Protein AF-A0A2D9Q996-F1 (afdb_monomer_lite)

Radius of gyration: 16.15 Å; chains: 1; bounding box: 26×33×40 Å

Structure (mmCIF, N/CA/C/O backbone):
data_AF-A0A2D9Q996-F1
#
_entry.id   AF-A0A2D9Q996-F1
#
loop_
_atom_site.group_PDB
_atom_site.id
_atom_site.type_symbol
_atom_site.label_atom_id
_atom_site.label_alt_id
_atom_site.label_comp_id
_atom_site.label_asym_id
_atom_site.label_entity_id
_atom_site.label_seq_id
_atom_site.pdbx_PDB_ins_code
_atom_site.Cartn_x
_atom_site.Cartn_y
_atom_site.Cartn_z
_atom_site.occupancy
_atom_site.B_iso_or_equiv
_atom_site.auth_seq_id
_atom_site.auth_comp_id
_atom_site.auth_asym_id
_atom_site.auth_atom_id
_atom_site.pdbx_PDB_model_num
ATOM 1 N N . MET A 1 1 ? 5.679 -23.590 -19.189 1.00 37.38 1 MET A N 1
ATOM 2 C CA . MET A 1 1 ? 5.807 -22.165 -19.543 1.00 37.38 1 MET A CA 1
ATOM 3 C C . MET A 1 1 ? 6.572 -21.560 -18.390 1.00 37.38 1 MET A C 1
ATOM 5 O O . MET A 1 1 ? 6.082 -21.657 -17.275 1.00 37.38 1 MET A O 1
ATOM 9 N N . ASP A 1 2 ? 7.815 -21.156 -18.628 1.00 44.47 2 ASP A N 1
ATOM 10 C CA . ASP A 1 2 ? 8.730 -20.713 -17.574 1.00 44.47 2 ASP A CA 1
ATOM 11 C C . ASP A 1 2 ? 8.261 -19.339 -17.079 1.00 44.47 2 ASP A C 1
ATOM 13 O O . ASP A 1 2 ? 8.165 -18.395 -17.869 1.00 44.47 2 ASP A O 1
ATOM 17 N N . GLU A 1 3 ? 7.855 -19.248 -15.815 1.00 46.22 3 GLU A N 1
ATOM 18 C CA . GLU A 1 3 ? 7.422 -17.993 -15.207 1.00 46.22 3 GLU A CA 1
ATOM 19 C C . GLU A 1 3 ? 8.672 -17.127 -15.040 1.00 46.22 3 GLU A C 1
ATOM 21 O O . GLU A 1 3 ? 9.459 -17.294 -14.114 1.00 46.22 3 GLU A O 1
ATOM 26 N N . THR A 1 4 ? 8.925 -16.253 -16.014 1.00 58.66 4 THR A N 1
ATOM 27 C CA . THR A 1 4 ? 10.070 -15.346 -15.956 1.00 58.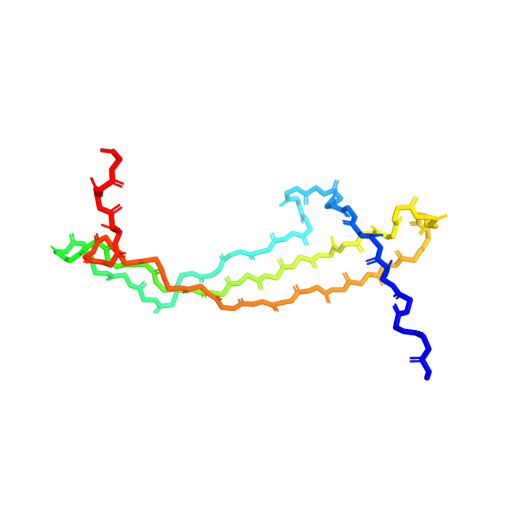66 4 THR A CA 1
ATOM 28 C C . THR A 1 4 ? 9.836 -14.384 -14.796 1.00 58.66 4 THR A C 1
ATOM 30 O O . THR A 1 4 ? 9.004 -13.481 -14.886 1.00 58.66 4 THR A O 1
ATOM 33 N N . THR A 1 5 ? 10.537 -14.595 -13.686 1.00 60.19 5 THR A N 1
ATOM 34 C CA . THR A 1 5 ? 10.468 -13.721 -12.515 1.00 60.19 5 THR A CA 1
ATOM 35 C C . THR A 1 5 ? 11.062 -12.361 -12.871 1.00 60.19 5 THR A C 1
ATOM 37 O O . THR A 1 5 ? 12.278 -12.175 -12.867 1.00 60.19 5 THR A O 1
ATOM 40 N N . TYR A 1 6 ? 10.208 -11.398 -13.211 1.00 65.62 6 TYR A N 1
ATOM 41 C CA . TYR A 1 6 ? 10.627 -10.021 -13.453 1.00 65.62 6 TYR A CA 1
ATOM 42 C C . TYR A 1 6 ? 10.888 -9.316 -12.121 1.00 65.62 6 TYR A C 1
ATOM 44 O O . TYR A 1 6 ? 10.000 -9.204 -11.274 1.00 65.62 6 TYR A O 1
ATOM 52 N N . THR A 1 7 ? 12.111 -8.825 -11.942 1.00 74.31 7 THR A N 1
ATOM 53 C CA . THR A 1 7 ? 12.507 -8.034 -10.777 1.00 74.31 7 THR A CA 1
ATOM 54 C C . THR A 1 7 ? 12.252 -6.552 -11.038 1.00 74.31 7 THR A C 1
ATOM 56 O O . THR A 1 7 ? 12.652 -5.999 -12.065 1.00 74.31 7 THR A O 1
ATOM 59 N N . TYR A 1 8 ? 11.580 -5.896 -10.095 1.00 74.62 8 TYR A N 1
ATOM 60 C CA . TYR A 1 8 ? 11.243 -4.479 -10.173 1.00 74.62 8 TYR A CA 1
ATOM 61 C C . TYR A 1 8 ? 11.774 -3.737 -8.949 1.00 74.62 8 TYR A C 1
ATOM 63 O O . TYR A 1 8 ? 11.710 -4.254 -7.834 1.00 74.62 8 TYR A O 1
ATOM 71 N N . SER A 1 9 ? 12.240 -2.509 -9.160 1.00 71.75 9 SER A N 1
ATOM 72 C CA . SER A 1 9 ? 12.687 -1.604 -8.104 1.00 71.75 9 SER A CA 1
ATOM 73 C C . SER A 1 9 ? 11.758 -0.405 -7.981 1.00 71.75 9 SER A C 1
ATOM 75 O O . SER A 1 9 ? 11.183 0.086 -8.957 1.00 71.75 9 SER A O 1
ATOM 77 N N . PHE A 1 10 ? 11.627 0.070 -6.748 1.00 68.81 10 PHE A N 1
ATOM 78 C CA . PHE A 1 10 ? 10.894 1.281 -6.420 1.00 68.81 10 PHE A CA 1
ATOM 79 C C . PHE A 1 10 ? 11.629 2.526 -6.931 1.00 68.81 10 PHE A C 1
ATOM 81 O O . PHE A 1 10 ? 12.843 2.637 -6.772 1.00 68.81 10 PHE A O 1
ATOM 88 N N . ILE A 1 11 ? 10.889 3.457 -7.538 1.00 63.91 11 ILE A N 1
ATOM 89 C CA . ILE A 1 11 ? 11.462 4.635 -8.205 1.00 63.91 11 ILE A CA 1
ATOM 90 C C . ILE A 1 11 ? 11.681 5.783 -7.209 1.00 63.91 11 ILE A C 1
ATOM 92 O O . ILE A 1 11 ? 12.777 6.333 -7.146 1.00 63.91 11 ILE A O 1
ATOM 96 N N . SER A 1 12 ? 10.644 6.164 -6.448 1.00 61.34 12 SER A N 1
ATOM 97 C CA . SER A 1 12 ? 10.697 7.197 -5.398 1.00 61.34 12 SER A CA 1
ATOM 98 C C . SER A 1 12 ? 9.366 7.323 -4.639 1.00 61.34 12 SER A C 1
ATOM 100 O O . SER A 1 12 ? 8.306 6.960 -5.156 1.00 61.34 12 SER A O 1
ATOM 102 N N . SER A 1 13 ? 9.405 7.905 -3.430 1.00 58.22 13 SER A N 1
ATOM 103 C CA . SER A 1 13 ? 8.227 8.215 -2.593 1.00 58.22 13 SER A CA 1
ATOM 104 C C . SER A 1 13 ? 7.212 9.150 -3.250 1.00 58.22 13 SER A C 1
ATOM 106 O O . SER A 1 13 ? 6.076 9.214 -2.795 1.00 58.22 13 SER A O 1
ATOM 108 N N . SER A 1 14 ? 7.587 9.836 -4.331 1.00 61.69 14 SER A N 1
ATOM 109 C CA . SER A 1 14 ? 6.705 10.735 -5.079 1.00 61.69 14 SER A CA 1
ATOM 110 C C . SER A 1 14 ? 5.727 10.006 -6.009 1.00 61.69 14 SER A C 1
ATOM 112 O O . SER A 1 14 ? 4.759 10.617 -6.450 1.00 61.69 14 SER A O 1
ATOM 114 N N . ASN A 1 15 ? 5.967 8.724 -6.311 1.00 70.19 15 ASN A N 1
ATOM 115 C CA . ASN A 1 15 ? 5.178 7.938 -7.272 1.00 70.19 15 ASN A CA 1
ATOM 116 C C . ASN A 1 15 ? 4.328 6.842 -6.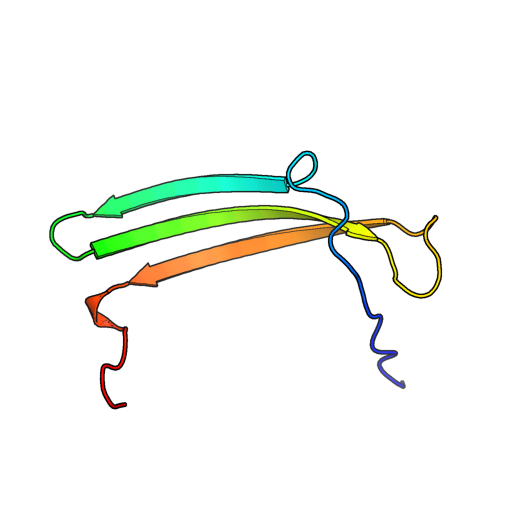611 1.00 70.19 15 ASN A C 1
ATOM 118 O O . ASN A 1 15 ? 3.839 5.939 -7.295 1.00 70.19 15 ASN A O 1
ATOM 122 N N . GLY A 1 16 ? 4.187 6.886 -5.286 1.00 82.75 16 GLY A N 1
ATOM 123 C CA . GLY A 1 16 ? 3.352 5.959 -4.538 1.00 82.75 16 GLY A CA 1
ATOM 124 C C . GLY A 1 16 ? 2.381 6.680 -3.617 1.00 82.75 16 GLY A C 1
ATOM 125 O O . GLY A 1 16 ? 2.658 7.776 -3.135 1.00 82.75 16 GLY A O 1
ATOM 126 N N . THR A 1 17 ? 1.237 6.054 -3.371 1.00 89.38 17 THR A N 1
ATOM 127 C CA . THR A 1 17 ? 0.226 6.528 -2.429 1.00 89.38 17 THR A CA 1
ATOM 128 C C . THR A 1 17 ? -0.087 5.438 -1.419 1.00 89.38 17 THR A C 1
ATOM 130 O O . THR A 1 17 ? -0.058 4.248 -1.734 1.00 89.38 17 THR A O 1
ATOM 133 N N . ILE A 1 18 ? -0.383 5.862 -0.194 1.00 92.94 18 ILE A N 1
ATOM 134 C CA . ILE A 1 18 ? -0.948 5.019 0.854 1.00 92.94 18 ILE A CA 1
ATOM 135 C C . ILE A 1 18 ? -2.239 5.687 1.301 1.00 92.94 18 ILE A C 1
ATOM 137 O O . ILE A 1 18 ? -2.243 6.875 1.620 1.00 92.94 18 ILE A O 1
A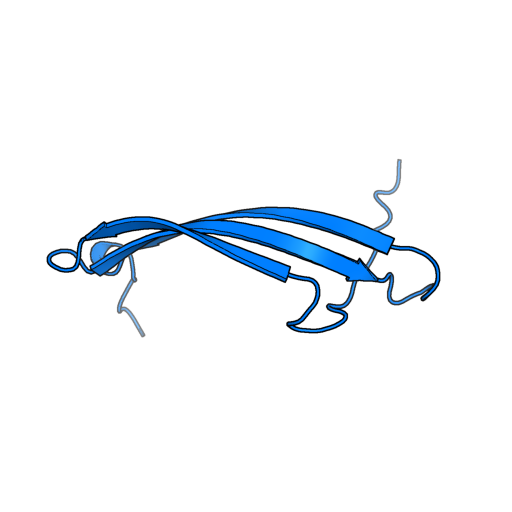TOM 141 N N . GLU A 1 19 ? -3.317 4.918 1.334 1.00 95.19 19 GLU A N 1
ATOM 142 C CA . GLU A 1 19 ? -4.609 5.349 1.848 1.00 95.19 19 GLU A CA 1
ATOM 143 C C . GLU A 1 19 ? -4.978 4.482 3.048 1.00 95.19 19 GLU A C 1
ATOM 145 O O . GLU A 1 19 ? -5.031 3.257 2.940 1.00 95.19 19 GLU A O 1
ATOM 150 N N . ILE A 1 20 ? -5.224 5.119 4.195 1.00 94.88 20 ILE A N 1
ATOM 151 C CA . ILE A 1 20 ? -5.740 4.440 5.384 1.00 94.88 20 ILE A CA 1
ATOM 152 C C . ILE A 1 20 ? -7.259 4.418 5.285 1.00 94.88 20 ILE A C 1
ATOM 154 O O . ILE A 1 20 ? -7.897 5.466 5.344 1.00 94.88 20 ILE A O 1
ATOM 158 N N . THR A 1 21 ? -7.827 3.226 5.143 1.00 93.69 21 THR A N 1
ATOM 159 C CA . THR A 1 21 ? -9.277 3.029 5.021 1.00 93.69 21 THR A CA 1
ATOM 160 C C . THR A 1 21 ? -9.928 2.713 6.362 1.00 93.69 21 THR A C 1
ATOM 162 O O . THR A 1 21 ? -11.115 2.966 6.538 1.00 93.69 21 THR A O 1
ATOM 165 N N . GLU A 1 22 ? -9.162 2.179 7.317 1.00 93.81 22 GLU A N 1
ATOM 166 C CA . GLU A 1 22 ? -9.629 1.900 8.675 1.00 93.81 22 GLU A CA 1
ATOM 167 C C . GLU A 1 22 ? -8.487 2.064 9.683 1.00 93.81 22 GLU A C 1
ATOM 169 O O . GLU A 1 22 ? -7.344 1.674 9.427 1.00 93.81 22 GLU A O 1
ATOM 174 N N . TYR A 1 23 ? -8.803 2.634 10.844 1.00 92.00 23 TYR A N 1
ATOM 175 C CA . TYR A 1 23 ? -7.870 2.799 11.950 1.00 92.00 23 TYR A CA 1
ATOM 176 C C . TYR A 1 23 ? -8.590 2.571 13.278 1.00 92.00 23 TYR A C 1
ATOM 178 O O . TYR A 1 23 ? -9.564 3.261 13.581 1.00 92.00 23 TYR A O 1
ATOM 186 N N . ASP A 1 24 ? -8.068 1.648 14.082 1.00 91.44 24 ASP A N 1
ATOM 187 C CA . ASP A 1 24 ? -8.505 1.423 15.458 1.00 91.44 24 ASP A CA 1
ATOM 188 C C . ASP A 1 24 ? -7.295 1.518 16.392 1.00 91.44 24 ASP A C 1
ATOM 190 O O . ASP A 1 24 ? -6.424 0.643 16.432 1.00 91.44 24 ASP A O 1
ATOM 194 N N . SER A 1 25 ? -7.229 2.606 17.157 1.00 88.25 25 SER A N 1
ATOM 195 C CA . SER A 1 25 ? -6.139 2.859 18.100 1.00 88.25 25 SER A CA 1
ATOM 196 C C . SER A 1 25 ? -6.191 1.975 19.347 1.00 88.25 25 SER A C 1
ATOM 198 O O . SER A 1 25 ? -5.149 1.753 19.965 1.00 88.25 25 SER A O 1
ATOM 200 N N . GLY A 1 26 ? -7.368 1.459 19.715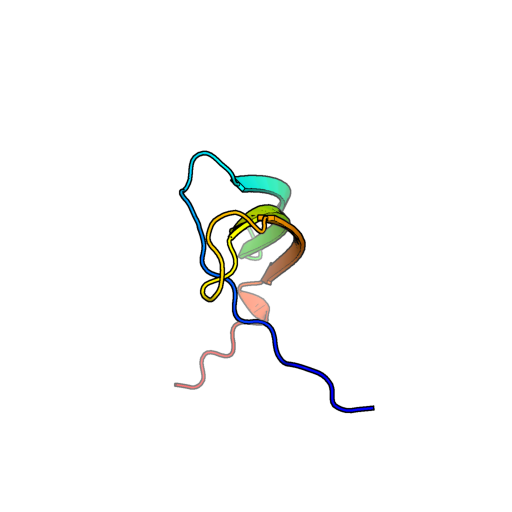 1.00 88.38 26 GLY A N 1
ATOM 201 C CA . GLY A 1 26 ? -7.557 0.598 20.881 1.00 88.38 26 GLY A CA 1
ATOM 202 C C . GLY A 1 26 ? -6.952 -0.786 20.670 1.00 88.38 26 GLY A C 1
ATOM 203 O O . GLY A 1 26 ? -6.321 -1.329 21.577 1.00 88.38 26 GLY A O 1
ATOM 204 N N . TYR A 1 27 ? -7.078 -1.317 19.454 1.00 83.94 27 TYR A N 1
ATOM 205 C CA . TYR A 1 27 ? -6.498 -2.608 19.069 1.00 83.94 27 TYR A CA 1
ATOM 206 C C . TYR A 1 27 ? -5.180 -2.488 18.294 1.00 83.94 27 TYR A C 1
ATOM 208 O O . TYR A 1 27 ? -4.504 -3.491 18.069 1.00 83.94 27 TYR A O 1
ATOM 216 N N . GLY A 1 28 ? -4.775 -1.272 17.914 1.00 87.88 28 GLY A N 1
ATOM 217 C CA . GLY A 1 28 ? -3.588 -1.050 17.090 1.00 87.88 28 GLY A CA 1
ATOM 218 C C . GLY A 1 28 ? -3.754 -1.640 15.689 1.00 87.88 28 GLY A C 1
ATOM 219 O O . GLY A 1 28 ? -2.842 -2.308 15.197 1.00 87.88 28 GLY A O 1
ATOM 220 N N . ILE A 1 29 ? -4.927 -1.431 15.088 1.00 91.12 29 ILE A N 1
ATOM 221 C CA . ILE A 1 29 ? -5.268 -1.878 13.736 1.00 91.12 29 ILE A CA 1
ATOM 222 C C . ILE A 1 29 ? -5.124 -0.706 12.767 1.00 91.12 29 ILE A C 1
ATOM 224 O O . ILE A 1 29 ? -5.608 0.398 13.025 1.00 91.12 29 ILE A O 1
ATOM 228 N N . LEU A 1 30 ? -4.472 -0.963 11.637 1.00 94.81 30 LEU A N 1
ATOM 229 C CA . LEU A 1 30 ? -4.347 -0.055 10.509 1.00 94.81 30 LEU A CA 1
ATOM 230 C C . LEU A 1 30 ? -4.590 -0.840 9.218 1.00 94.81 30 LEU A C 1
ATOM 232 O O . LEU A 1 30 ? -3.760 -1.656 8.809 1.00 94.81 30 LEU A O 1
ATOM 236 N N . VAL A 1 31 ? -5.724 -0.588 8.575 1.00 94.19 31 VAL A N 1
ATOM 237 C CA . VAL A 1 31 ? -6.075 -1.184 7.283 1.00 94.19 31 VAL A CA 1
ATOM 238 C C . VAL A 1 31 ? -5.978 -0.112 6.218 1.00 94.19 31 VAL A C 1
ATOM 240 O O . VAL A 1 31 ? -6.391 1.033 6.419 1.00 94.19 31 VAL A O 1
ATOM 243 N N . GLY A 1 32 ? -5.436 -0.478 5.069 1.00 96.44 32 GLY A N 1
ATOM 244 C CA . GLY A 1 32 ? -5.322 0.458 3.974 1.00 96.44 32 GLY A CA 1
ATOM 245 C C . GLY A 1 32 ? -4.955 -0.192 2.663 1.00 96.44 32 GLY A C 1
ATOM 246 O O . GLY A 1 32 ? -4.817 -1.412 2.543 1.00 96.44 32 GLY A O 1
ATOM 247 N N . THR A 1 33 ? -4.783 0.663 1.667 1.00 96.44 33 THR A N 1
ATOM 248 C CA . THR A 1 33 ? -4.283 0.280 0.354 1.00 96.44 33 THR A CA 1
ATOM 249 C C . THR A 1 33 ? -3.026 1.065 0.023 1.00 96.44 33 THR A C 1
ATOM 251 O O . THR A 1 33 ? -2.776 2.146 0.562 1.00 96.44 33 THR A O 1
ATOM 254 N N . PHE A 1 34 ? -2.208 0.499 -0.854 1.00 93.69 34 PHE A N 1
ATOM 255 C CA . PHE A 1 34 ? -1.084 1.189 -1.454 1.00 93.69 34 PHE A CA 1
ATOM 256 C C . PHE A 1 34 ? -1.151 1.078 -2.973 1.00 93.69 34 PHE A C 1
ATOM 258 O O . PHE A 1 34 ? -1.646 0.092 -3.526 1.00 93.69 34 PHE A O 1
ATOM 265 N N . SER A 1 35 ? -0.596 2.081 -3.637 1.00 91.81 35 SER A N 1
ATOM 266 C CA . SER A 1 35 ? -0.297 2.081 -5.064 1.00 91.81 35 SER A CA 1
ATOM 267 C C . SER A 1 35 ? 1.124 2.588 -5.259 1.00 91.81 35 SER A C 1
ATOM 269 O O . SER A 1 35 ? 1.547 3.498 -4.551 1.00 91.81 35 SER A O 1
ATOM 271 N N . ALA A 1 36 ? 1.877 2.008 -6.188 1.00 89.69 36 ALA A N 1
ATOM 272 C CA . ALA A 1 36 ? 3.210 2.485 -6.540 1.00 89.69 36 ALA A CA 1
ATOM 273 C C . ALA A 1 36 ? 3.540 2.186 -8.003 1.00 89.69 36 ALA A C 1
ATOM 275 O O . ALA A 1 36 ? 3.254 1.098 -8.505 1.00 89.69 36 ALA A O 1
ATOM 276 N N . GLU A 1 37 ? 4.189 3.130 -8.684 1.00 89.69 37 GLU A N 1
ATOM 277 C CA . GLU A 1 37 ? 4.861 2.854 -9.955 1.00 89.69 37 GLU A CA 1
ATOM 278 C C . GLU A 1 37 ? 6.244 2.238 -9.692 1.00 89.69 37 GLU A C 1
ATOM 280 O O . GLU A 1 37 ? 7.096 2.817 -9.016 1.00 89.69 37 GLU A O 1
ATOM 285 N N . MET A 1 38 ? 6.463 1.054 -10.251 1.00 86.69 38 MET A N 1
ATOM 286 C CA . MET A 1 38 ? 7.716 0.316 -10.207 1.00 86.69 38 MET A CA 1
ATOM 287 C C . MET A 1 38 ? 8.398 0.375 -11.572 1.00 86.69 38 MET A C 1
ATOM 289 O O . MET A 1 38 ? 7.731 0.389 -12.610 1.00 86.69 38 MET A O 1
ATOM 293 N N . VAL A 1 39 ? 9.727 0.348 -11.581 1.00 87.12 39 VAL A N 1
ATOM 294 C CA . VAL A 1 39 ? 10.536 0.252 -12.803 1.00 87.12 39 VAL A CA 1
ATOM 295 C C . VAL A 1 39 ? 11.261 -1.085 -12.828 1.00 87.12 39 VAL A C 1
ATOM 297 O O . VAL A 1 39 ? 11.741 -1.565 -11.800 1.00 87.12 39 VAL A O 1
ATOM 300 N N . SER A 1 40 ? 11.314 -1.714 -14.000 1.00 82.19 40 SER A N 1
ATOM 301 C CA . SER A 1 40 ? 12.084 -2.944 -14.193 1.00 82.19 40 SER A CA 1
ATOM 302 C C . SER A 1 40 ? 13.564 -2.689 -13.922 1.00 82.19 40 SER A C 1
ATOM 304 O O . SER A 1 40 ? 14.140 -1.710 -14.395 1.00 82.19 40 SER A O 1
ATOM 306 N N . THR A 1 41 ? 14.213 -3.599 -13.198 1.00 82.81 41 THR A N 1
ATOM 307 C CA . THR A 1 41 ? 15.663 -3.504 -12.973 1.00 82.81 41 THR A CA 1
ATOM 308 C C . THR A 1 41 ? 16.473 -3.861 -14.217 1.00 82.81 41 THR A C 1
ATOM 310 O O . THR A 1 41 ? 17.645 -3.509 -14.294 1.00 82.81 41 THR A O 1
ATOM 313 N N . ALA A 1 42 ? 15.869 -4.574 -15.173 1.00 87.06 42 ALA A N 1
ATOM 314 C CA . ALA A 1 42 ? 16.508 -4.964 -16.427 1.00 87.06 42 ALA A CA 1
ATOM 315 C C . ALA A 1 42 ? 16.348 -3.901 -17.530 1.00 87.06 42 ALA A C 1
ATOM 317 O O . ALA A 1 42 ? 17.204 -3.808 -18.405 1.00 87.06 42 ALA A O 1
ATOM 318 N N . ASP A 1 43 ? 15.274 -3.103 -17.485 1.00 84.50 43 ASP A N 1
ATOM 319 C CA . ASP A 1 43 ? 15.000 -2.032 -18.450 1.00 84.50 43 ASP A CA 1
ATOM 320 C C . ASP A 1 43 ? 14.279 -0.848 -17.771 1.00 84.50 43 ASP A C 1
ATOM 322 O O . ASP A 1 43 ? 13.074 -0.930 -17.511 1.00 84.50 43 ASP A O 1
ATOM 326 N N . PRO A 1 44 ? 14.975 0.279 -17.523 1.00 83.50 44 PRO A N 1
ATOM 327 C CA . PRO A 1 44 ? 14.399 1.445 -16.858 1.00 83.50 44 PRO A CA 1
ATOM 328 C C . PRO A 1 44 ? 13.232 2.124 -17.590 1.00 83.50 44 PRO A C 1
ATOM 330 O O . PRO A 1 44 ? 12.533 2.948 -16.996 1.00 83.50 44 PRO A O 1
ATOM 333 N N . THR A 1 45 ? 13.022 1.820 -18.874 1.00 87.12 45 THR A N 1
ATOM 334 C CA . THR A 1 45 ? 11.894 2.346 -19.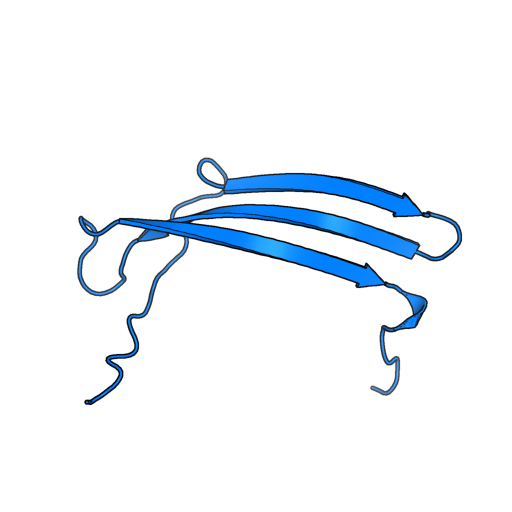656 1.00 87.12 45 THR A CA 1
ATOM 335 C C . THR A 1 45 ? 10.597 1.580 -19.393 1.00 87.12 45 THR A C 1
ATOM 337 O O . THR A 1 45 ? 9.506 2.118 -19.596 1.00 87.12 45 THR A O 1
ATOM 340 N N . VAL A 1 46 ? 10.699 0.347 -18.884 1.00 86.06 46 VAL A N 1
ATOM 341 C CA . VAL A 1 46 ? 9.554 -0.498 -18.549 1.00 86.06 46 VAL A CA 1
ATOM 342 C C . VAL A 1 46 ? 9.047 -0.146 -17.155 1.00 86.06 46 VAL A C 1
ATOM 344 O O . VAL A 1 46 ? 9.713 -0.375 -16.142 1.00 86.06 46 VAL A O 1
ATOM 347 N N . LYS A 1 47 ? 7.816 0.365 -17.117 1.00 86.94 47 LYS A N 1
ATOM 348 C CA . LYS A 1 47 ? 7.102 0.767 -15.903 1.00 86.94 47 LYS A CA 1
ATOM 349 C C . LYS A 1 47 ? 5.911 -0.146 -15.644 1.00 86.94 47 LYS A C 1
ATOM 351 O O . LYS A 1 47 ? 5.252 -0.595 -16.581 1.00 86.94 47 LYS A O 1
ATOM 356 N N . LYS A 1 48 ? 5.609 -0.394 -14.371 1.00 87.75 48 LYS A N 1
ATOM 357 C CA . LYS A 1 48 ? 4.429 -1.152 -13.945 1.00 87.75 48 LYS A CA 1
ATOM 358 C C . LYS A 1 48 ? 3.859 -0.571 -12.661 1.00 87.75 48 LYS A C 1
ATOM 360 O O . LYS A 1 48 ? 4.581 -0.415 -11.684 1.00 87.75 48 LYS A O 1
ATOM 365 N N . THR A 1 49 ? 2.558 -0.319 -12.634 1.00 88.94 49 THR A N 1
ATOM 366 C CA . THR A 1 49 ? 1.860 0.021 -11.391 1.00 88.94 49 THR A CA 1
ATOM 367 C C . THR A 1 49 ? 1.552 -1.250 -10.610 1.00 88.94 49 THR A C 1
ATOM 369 O O . THR A 1 49 ? 1.017 -2.212 -11.165 1.00 88.94 49 THR A O 1
ATOM 372 N N . ILE A 1 50 ? 1.885 -1.253 -9.323 1.00 89.25 50 ILE A N 1
ATOM 373 C CA . ILE A 1 50 ? 1.440 -2.263 -8.366 1.00 89.25 50 ILE A CA 1
ATOM 374 C C . ILE A 1 50 ? 0.461 -1.627 -7.391 1.00 89.25 50 ILE A C 1
ATOM 376 O O . ILE A 1 50 ? 0.633 -0.482 -6.980 1.00 89.25 50 ILE A O 1
ATOM 380 N N . THR A 1 51 ? -0.553 -2.391 -7.011 1.00 93.19 51 THR A N 1
ATOM 381 C CA . THR A 1 51 ? -1.513 -2.015 -5.978 1.00 93.19 51 THR A CA 1
ATOM 382 C C . THR A 1 51 ? -1.680 -3.176 -5.020 1.00 93.19 51 THR A C 1
ATOM 384 O O . THR A 1 51 ? -1.660 -4.333 -5.445 1.00 93.19 51 THR A O 1
ATOM 387 N N . GLY A 1 52 ? -1.894 -2.887 -3.746 1.00 94.06 52 GLY A N 1
ATOM 388 C CA . GLY A 1 52 ? -2.185 -3.917 -2.761 1.00 94.06 52 GLY A CA 1
ATOM 389 C C . GLY A 1 52 ? -2.937 -3.365 -1.567 1.00 94.06 52 GLY A C 1
ATOM 390 O O . GLY A 1 52 ? -2.998 -2.157 -1.356 1.00 94.06 52 GLY A O 1
ATOM 391 N N . ALA A 1 53 ? -3.517 -4.271 -0.790 1.00 95.88 53 ALA A N 1
ATOM 392 C CA . ALA A 1 53 ? -4.106 -3.960 0.501 1.00 95.88 53 ALA A CA 1
ATOM 393 C C . ALA A 1 53 ? -3.170 -4.434 1.615 1.00 95.88 53 ALA A C 1
ATOM 395 O O . ALA A 1 53 ? -2.458 -5.427 1.455 1.00 95.88 53 ALA A O 1
ATOM 396 N N . PHE A 1 54 ? -3.192 -3.743 2.747 1.00 92.88 54 PHE A N 1
ATOM 397 C CA . PHE A 1 54 ? -2.546 -4.188 3.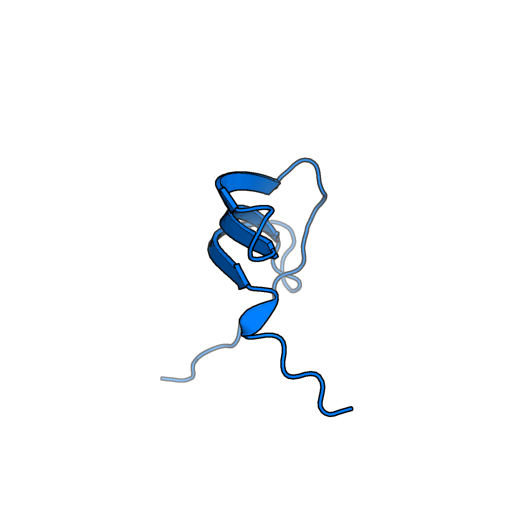972 1.00 92.88 54 PHE A CA 1
ATOM 398 C C . PHE A 1 54 ? -3.534 -4.137 5.133 1.00 92.88 54 PHE A C 1
ATOM 400 O O . PHE A 1 54 ? -4.423 -3.291 5.188 1.00 92.88 54 PHE A O 1
ATOM 407 N N . ASN A 1 55 ? -3.341 -5.050 6.077 1.00 92.75 55 ASN A N 1
ATOM 408 C CA . ASN A 1 55 ? -4.002 -5.050 7.371 1.00 92.75 55 ASN A CA 1
ATOM 409 C C . ASN A 1 55 ? -2.910 -5.261 8.418 1.00 92.75 55 ASN A C 1
ATOM 411 O O . ASN A 1 55 ? -2.429 -6.377 8.616 1.00 92.75 55 ASN A O 1
ATOM 415 N N . LEU A 1 56 ? -2.454 -4.161 9.009 1.00 89.94 56 LEU A N 1
ATOM 416 C CA . LEU A 1 56 ? -1.512 -4.196 10.112 1.00 89.94 56 LEU A CA 1
ATOM 417 C C . LEU A 1 56 ? -2.324 -4.288 11.390 1.00 89.94 56 LEU A C 1
ATOM 419 O O . LEU A 1 56 ? -3.019 -3.346 11.756 1.00 89.94 56 LEU A O 1
ATOM 423 N N . ASN A 1 57 ? -2.225 -5.419 12.071 1.00 88.06 57 ASN A N 1
ATOM 424 C CA . ASN A 1 57 ? -2.914 -5.631 13.326 1.00 88.06 57 ASN A CA 1
ATOM 425 C C . ASN A 1 57 ? -1.894 -5.984 14.411 1.00 88.06 57 ASN A C 1
ATOM 427 O O . ASN A 1 57 ? -1.218 -7.012 14.349 1.00 88.06 57 ASN A O 1
ATOM 431 N N . LYS A 1 58 ? -1.790 -5.123 15.429 1.00 81.50 58 LYS A N 1
ATOM 432 C CA . LYS A 1 58 ? -0.913 -5.348 16.583 1.00 81.50 58 LYS A CA 1
ATOM 433 C C . LYS A 1 58 ? -1.245 -6.651 17.316 1.00 81.50 58 LYS A C 1
ATOM 435 O O . LYS A 1 58 ? -0.335 -7.276 17.851 1.00 81.50 58 LYS A O 1
ATOM 440 N N . SER A 1 59 ? -2.509 -7.078 17.337 1.00 73.62 59 SER A N 1
ATOM 441 C CA . SER A 1 59 ? -2.926 -8.312 18.011 1.00 73.62 59 SER A CA 1
ATOM 442 C C . SER A 1 59 ? -2.487 -9.584 17.282 1.00 73.62 59 SER A C 1
ATOM 444 O O . SER A 1 59 ? -2.467 -10.644 17.897 1.00 73.62 59 SER A O 1
ATOM 446 N N . THR A 1 60 ? -2.156 -9.500 15.989 1.00 72.12 60 THR A N 1
ATOM 447 C CA . THR A 1 60 ? -1.624 -10.623 15.194 1.00 72.12 60 THR A CA 1
ATOM 448 C C . THR A 1 60 ? -0.108 -10.550 15.023 1.00 72.12 60 THR A C 1
ATOM 450 O O . THR A 1 60 ? 0.462 -11.361 14.296 1.00 72.12 60 THR A O 1
ATOM 453 N N . LEU A 1 61 ? 0.549 -9.567 15.647 1.00 69.81 61 LEU A N 1
ATOM 454 C CA . LEU A 1 61 ? 2.002 -9.493 15.693 1.00 69.81 61 LEU A CA 1
ATOM 455 C C . LEU A 1 61 ? 2.490 -10.572 16.670 1.00 69.81 61 LEU A C 1
ATOM 457 O O . LEU A 1 61 ? 2.355 -10.422 17.886 1.00 69.81 61 LEU A O 1
ATOM 461 N N . ASP A 1 62 ? 2.995 -11.682 16.136 1.00 60.53 62 ASP A N 1
ATOM 462 C CA . ASP A 1 62 ? 3.544 -12.767 16.946 1.00 60.53 62 ASP A CA 1
ATOM 463 C C . ASP A 1 62 ? 4.815 -12.264 17.654 1.00 60.53 62 ASP A C 1
ATOM 465 O O . ASP A 1 62 ? 5.831 -11.983 17.019 1.00 60.53 62 ASP A O 1
ATOM 469 N N . ASN A 1 63 ? 4.735 -12.055 18.972 1.00 57.00 63 ASN A N 1
ATOM 470 C CA . ASN A 1 63 ? 5.830 -11.503 19.782 1.00 57.00 63 ASN A CA 1
ATOM 471 C C . ASN A 1 63 ? 6.850 -12.573 20.216 1.00 57.00 63 ASN A C 1
ATOM 473 O O . ASN A 1 63 ? 7.659 -12.318 21.107 1.00 57.00 63 ASN A O 1
ATOM 477 N N . THR A 1 64 ? 6.823 -13.773 19.633 1.00 50.72 64 THR A N 1
ATOM 478 C CA . THR A 1 64 ? 7.843 -14.801 19.873 1.00 50.72 64 THR A CA 1
ATOM 479 C C . THR A 1 64 ? 9.100 -14.499 19.054 1.00 50.72 64 THR A C 1
ATOM 481 O O . THR A 1 64 ? 9.303 -15.061 17.977 1.00 50.72 64 THR A O 1
ATOM 484 N N . GLN A 1 65 ? 9.923 -13.576 19.553 1.00 47.84 65 GLN A N 1
ATOM 485 C CA . GLN A 1 65 ? 11.355 -13.529 19.240 1.00 47.84 65 GLN A CA 1
ATOM 486 C C . GLN A 1 65 ? 12.143 -14.360 20.248 1.00 47.84 65 GLN A C 1
ATOM 488 O O . GLN A 1 65 ? 11.761 -14.350 21.441 1.00 47.84 65 GLN A O 1
#

pLDDT: mean 80.15, std 15.14, range [37.38, 96.44]

Sequence (65 aa):
MDETTYTYSFISSSNGTIEITEYDSGYGILVGTFSAEMVSTADPTVKKTITGAFNLNKSTLDNTQ

Secondary structure (DSSP, 8-state):
-------EEE--GGGEEEEEEEEETTTTEEEEEEEEEEEESS-TT-EEEEEEEEEEEGGG-----

Foldseek 3Di:
DDPPPFDWDADDPVFKDWDFPDDDPVFGKTKTKMKGWIATPVDRVDIDIDMDIDIDTPVPPPPPD